Protein AF-A0A2S4KPF8-F1 (afdb_monomer_lite)

pLDDT: mean 85.07, std 16.48, range [40.19, 97.62]

Foldseek 3Di:
DVVLVVVLVVLVPPDDDDDDDDPVRVVVSVVLNVCSVPPPCSVVVVVCCVVPPCPPPCLVVLLVLLVDAALLAEDEAEPAAPPDDLVCCQVPRQVSNVHVRRYPYYYDHDYPCCVPVVVPVVVVVVCVSVVHDDDD

Structure (mmCIF, N/CA/C/O backbone):
data_AF-A0A2S4KPF8-F1
#
_entry.id   AF-A0A2S4KPF8-F1
#
loop_
_atom_site.group_PDB
_atom_site.id
_atom_site.type_symbol
_atom_site.label_atom_id
_atom_site.label_alt_id
_atom_site.label_comp_id
_atom_site.label_asym_id
_atom_site.label_entity_id
_atom_site.label_seq_id
_atom_site.pdbx_PDB_ins_code
_atom_site.Cartn_x
_atom_site.Cartn_y
_atom_site.Cartn_z
_atom_site.occupancy
_atom_site.B_iso_or_equiv
_atom_site.auth_seq_id
_atom_site.auth_comp_id
_atom_site.auth_asym_id
_atom_site.auth_atom_id
_atom_site.pdbx_PDB_model_num
ATOM 1 N N . ALA A 1 1 ? 19.888 -8.880 -26.106 1.00 48.59 1 ALA A N 1
ATOM 2 C CA . ALA A 1 1 ? 20.071 -7.485 -26.566 1.00 48.59 1 ALA A CA 1
ATOM 3 C C . ALA A 1 1 ? 18.739 -6.820 -26.931 1.00 48.59 1 ALA A C 1
ATOM 5 O O . ALA A 1 1 ? 18.345 -5.907 -26.226 1.00 48.59 1 ALA A O 1
ATOM 6 N N . ALA A 1 2 ? 17.996 -7.301 -27.939 1.00 40.19 2 ALA A N 1
ATOM 7 C CA . ALA A 1 2 ? 16.719 -6.686 -28.349 1.00 40.19 2 ALA A CA 1
ATOM 8 C C . ALA A 1 2 ? 15.603 -6.749 -27.279 1.00 40.19 2 ALA A C 1
ATOM 10 O O . ALA A 1 2 ? 14.916 -5.762 -27.056 1.00 40.19 2 ALA A O 1
ATOM 11 N N . VAL A 1 3 ? 15.479 -7.871 -26.558 1.00 43.03 3 VAL A N 1
ATOM 12 C CA . VAL A 1 3 ? 14.485 -8.042 -25.473 1.00 43.03 3 VAL A CA 1
ATOM 13 C C . VAL A 1 3 ? 14.761 -7.111 -24.280 1.00 43.03 3 VAL A C 1
ATOM 15 O O . VAL A 1 3 ? 13.841 -6.582 -23.670 1.00 43.03 3 VAL A O 1
ATOM 18 N N . VAL A 1 4 ? 16.041 -6.859 -23.993 1.00 48.62 4 VAL A N 1
ATOM 19 C CA . VAL A 1 4 ? 16.492 -5.949 -22.925 1.00 48.62 4 VAL A CA 1
ATOM 20 C C . VAL A 1 4 ? 16.193 -4.489 -23.281 1.00 48.62 4 VAL A C 1
ATOM 22 O O . VAL A 1 4 ? 15.737 -3.728 -22.434 1.00 48.62 4 VAL A O 1
ATOM 25 N N . ALA A 1 5 ? 16.391 -4.111 -24.548 1.00 45.50 5 ALA A N 1
ATOM 26 C CA . ALA A 1 5 ? 16.055 -2.777 -25.039 1.00 45.50 5 ALA A CA 1
ATOM 27 C C . ALA A 1 5 ? 14.536 -2.519 -25.047 1.00 45.50 5 ALA A C 1
ATOM 29 O O . ALA A 1 5 ? 14.109 -1.416 -24.718 1.00 45.50 5 ALA A O 1
ATOM 30 N N . ALA A 1 6 ? 13.727 -3.535 -25.362 1.00 47.78 6 ALA A N 1
ATOM 31 C CA . ALA A 1 6 ? 12.268 -3.438 -25.312 1.00 47.78 6 ALA A CA 1
ATOM 32 C C . ALA A 1 6 ? 11.754 -3.236 -23.874 1.00 47.78 6 ALA A C 1
ATOM 34 O O . ALA A 1 6 ? 11.024 -2.283 -23.618 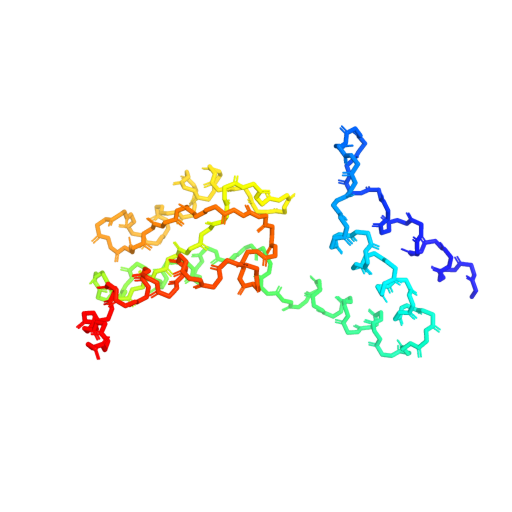1.00 47.78 6 ALA A O 1
ATOM 35 N N . ALA A 1 7 ? 12.229 -4.037 -22.913 1.00 47.78 7 ALA A N 1
ATOM 36 C CA . ALA A 1 7 ? 11.843 -3.907 -21.503 1.00 47.78 7 ALA A CA 1
ATOM 37 C C . ALA A 1 7 ? 12.217 -2.536 -20.896 1.00 47.78 7 ALA A C 1
ATOM 39 O O . ALA A 1 7 ? 11.464 -1.967 -20.110 1.00 47.78 7 ALA A O 1
ATOM 40 N N . ALA A 1 8 ? 13.363 -1.969 -21.289 1.00 48.56 8 ALA A N 1
ATOM 41 C CA . ALA A 1 8 ? 13.793 -0.642 -20.841 1.00 48.56 8 ALA A CA 1
ATOM 42 C C . ALA A 1 8 ? 12.945 0.511 -21.420 1.00 48.56 8 ALA A C 1
ATOM 44 O O . ALA A 1 8 ? 12.869 1.581 -20.807 1.00 48.56 8 ALA A O 1
ATOM 45 N N . SER A 1 9 ? 12.337 0.299 -22.594 1.00 46.53 9 SER A N 1
ATOM 46 C CA . SER A 1 9 ? 11.438 1.249 -23.256 1.00 46.53 9 SER A CA 1
ATOM 47 C C . SER A 1 9 ? 10.035 1.217 -22.646 1.00 46.53 9 SER A C 1
ATOM 49 O O . SER A 1 9 ? 9.451 2.276 -22.431 1.00 46.53 9 SER A O 1
ATOM 51 N N . GLU A 1 10 ? 9.518 0.033 -22.311 1.00 49.59 10 GLU A N 1
ATOM 52 C CA . GLU A 1 10 ? 8.183 -0.137 -21.713 1.00 49.59 10 GLU A CA 1
ATOM 53 C C . GLU A 1 10 ? 8.099 0.399 -20.277 1.00 49.59 10 GLU A C 1
ATOM 55 O O . GLU A 1 10 ? 7.073 0.944 -19.885 1.00 49.59 10 GLU A O 1
ATOM 60 N N . ALA A 1 11 ? 9.201 0.366 -19.518 1.00 50.19 11 ALA A N 1
ATOM 61 C CA . ALA A 1 11 ? 9.266 0.970 -18.182 1.00 50.19 11 ALA A CA 1
ATOM 62 C C . ALA A 1 11 ? 8.994 2.490 -18.171 1.00 50.19 11 ALA A C 1
ATOM 64 O O . ALA A 1 11 ? 8.730 3.062 -17.120 1.00 50.19 11 ALA A O 1
ATOM 65 N N . THR A 1 12 ? 9.077 3.154 -19.327 1.00 49.56 12 THR A N 1
ATOM 66 C CA . THR A 1 12 ? 8.914 4.610 -19.453 1.00 49.56 12 THR A CA 1
ATOM 67 C C . THR A 1 12 ? 7.481 5.064 -19.711 1.00 49.56 12 THR A C 1
ATOM 69 O O . THR A 1 12 ? 7.232 6.263 -19.636 1.00 49.56 12 THR A O 1
ATOM 72 N N . ASP A 1 13 ? 6.562 4.156 -20.044 1.00 47.75 13 ASP A N 1
ATOM 73 C CA . ASP A 1 13 ? 5.253 4.518 -20.603 1.00 47.75 13 ASP A CA 1
ATOM 74 C C . ASP A 1 13 ? 4.101 3.942 -19.773 1.00 47.75 13 ASP A C 1
ATOM 76 O O . ASP A 1 13 ? 3.226 3.233 -20.263 1.00 47.75 13 ASP A O 1
ATOM 80 N N . LEU A 1 14 ? 4.121 4.214 -18.465 1.00 51.56 14 LEU A N 1
ATOM 81 C CA . LEU A 1 14 ? 3.049 3.773 -17.568 1.00 51.56 14 LEU A CA 1
ATOM 82 C C . LEU A 1 14 ? 1.791 4.657 -17.666 1.00 51.56 14 LEU A C 1
ATOM 84 O O . LEU A 1 14 ? 0.732 4.228 -17.214 1.00 51.56 14 LEU A O 1
ATOM 88 N N . ARG A 1 15 ? 1.866 5.851 -18.285 1.00 47.00 15 ARG A N 1
ATOM 89 C CA . ARG A 1 15 ? 0.717 6.747 -18.538 1.00 47.00 15 ARG A CA 1
ATOM 90 C C . ARG A 1 15 ? 0.973 7.703 -19.724 1.00 47.00 15 ARG A C 1
ATOM 92 O O . ARG A 1 15 ? 1.728 8.666 -19.561 1.00 47.00 15 ARG A O 1
ATOM 99 N N . PRO A 1 16 ? 0.286 7.556 -20.872 1.00 41.41 16 PRO A N 1
ATOM 100 C CA . PRO A 1 16 ? 0.286 8.585 -21.908 1.00 41.41 16 PRO A CA 1
ATOM 101 C C . PRO A 1 16 ? -0.419 9.841 -21.369 1.00 41.41 16 PRO A C 1
ATOM 103 O O . PRO A 1 16 ? -1.635 9.842 -21.186 1.00 41.41 16 PRO A O 1
ATOM 106 N N . GLY A 1 17 ? 0.340 10.905 -21.087 1.00 51.09 17 GLY A N 1
ATOM 107 C CA . GLY A 1 17 ? -0.193 12.191 -20.611 1.00 51.09 17 GLY A CA 1
ATOM 108 C C . GLY A 1 17 ? -0.044 12.482 -19.113 1.00 51.09 17 GLY A C 1
ATOM 109 O O . GLY A 1 17 ? -0.653 13.439 -18.642 1.00 51.09 17 GLY A O 1
ATOM 110 N N . ALA A 1 18 ? 0.747 11.704 -18.366 1.00 53.69 18 ALA A N 1
ATOM 111 C CA . ALA A 1 18 ? 1.135 12.089 -17.008 1.00 53.69 18 ALA A CA 1
ATOM 112 C C . ALA A 1 18 ? 2.056 13.324 -17.006 1.00 53.69 18 ALA A C 1
ATOM 114 O O . ALA A 1 18 ? 2.815 13.552 -17.955 1.00 53.69 18 ALA A O 1
ATOM 115 N N . ASP A 1 19 ? 1.989 14.109 -15.926 1.00 59.50 19 ASP A N 1
ATOM 116 C CA . ASP A 1 19 ? 2.941 15.183 -15.649 1.00 59.50 19 ASP A CA 1
ATOM 117 C C . ASP A 1 19 ? 4.387 14.665 -15.686 1.00 59.50 19 ASP A C 1
ATOM 119 O O . ASP A 1 19 ? 4.654 13.468 -15.557 1.00 59.50 19 ASP A O 1
ATOM 123 N N . LYS A 1 20 ? 5.347 15.576 -15.898 1.00 60.91 20 LYS A N 1
ATOM 124 C CA . LYS A 1 20 ? 6.769 15.206 -15.920 1.00 60.91 20 LYS A CA 1
ATOM 125 C C . LYS A 1 20 ? 7.121 14.439 -14.638 1.00 60.91 20 LYS A C 1
ATOM 127 O O . LYS A 1 20 ? 6.792 14.942 -13.563 1.00 60.91 20 LYS A O 1
ATOM 132 N N . PRO A 1 21 ? 7.834 13.301 -14.743 1.00 65.12 21 PRO A N 1
ATOM 133 C CA . PRO A 1 21 ? 8.168 12.496 -13.580 1.00 65.12 21 PRO A CA 1
ATOM 134 C C . PRO A 1 21 ? 8.939 13.322 -12.553 1.00 65.12 21 PRO A C 1
ATOM 136 O O . PRO A 1 21 ? 9.793 14.148 -12.911 1.00 65.12 21 PRO A O 1
ATOM 139 N N . THR A 1 22 ? 8.646 13.099 -11.275 1.00 72.19 22 THR A N 1
ATOM 140 C CA . THR A 1 22 ? 9.363 13.752 -10.179 1.00 72.19 22 THR A CA 1
ATOM 141 C C . THR A 1 22 ? 10.856 13.385 -10.217 1.00 72.19 22 THR A C 1
ATOM 143 O O . THR A 1 22 ? 11.250 12.370 -10.802 1.00 72.19 22 THR A O 1
ATOM 146 N N . PRO A 1 23 ? 11.753 14.171 -9.588 1.00 78.19 23 PRO A N 1
ATOM 147 C CA . PRO A 1 23 ? 13.178 13.830 -9.551 1.00 78.19 23 PRO A CA 1
ATOM 148 C C . PRO A 1 23 ? 13.478 12.461 -8.921 1.00 78.19 23 PRO A C 1
ATOM 150 O O . PRO A 1 23 ? 14.511 11.857 -9.218 1.00 78.19 23 PRO A O 1
ATOM 153 N N . LEU A 1 24 ? 12.610 11.974 -8.028 1.00 76.00 24 LEU A N 1
ATOM 154 C CA . LEU A 1 24 ? 12.735 10.638 -7.456 1.00 76.00 24 LEU A CA 1
ATOM 155 C C . LEU A 1 24 ? 12.302 9.574 -8.468 1.00 76.00 24 LEU A C 1
ATOM 157 O O . LEU A 1 24 ? 13.109 8.698 -8.765 1.00 76.00 24 LEU A O 1
ATOM 161 N N . GLU A 1 25 ? 11.123 9.710 -9.078 1.00 73.12 25 GLU A N 1
ATOM 162 C CA . GLU A 1 25 ? 10.641 8.814 -10.143 1.00 73.12 25 GLU A CA 1
ATOM 163 C C . GLU A 1 25 ? 11.641 8.691 -11.298 1.00 73.12 25 GLU A C 1
ATOM 165 O O . GLU A 1 25 ? 11.962 7.586 -11.734 1.00 73.12 25 GLU A O 1
ATOM 170 N N . ALA A 1 26 ? 12.211 9.808 -11.759 1.00 81.12 26 ALA A N 1
ATOM 171 C CA . ALA A 1 26 ? 13.208 9.806 -12.826 1.00 81.12 26 ALA A CA 1
ATOM 172 C C . ALA A 1 26 ? 14.455 8.983 -12.455 1.00 81.12 26 ALA A C 1
ATOM 174 O O . ALA A 1 26 ? 14.952 8.205 -13.274 1.00 81.12 26 ALA A O 1
ATOM 175 N N . ARG A 1 27 ? 14.935 9.105 -11.208 1.00 83.38 27 ARG A N 1
ATOM 176 C CA . ARG A 1 27 ? 16.048 8.287 -10.704 1.00 83.38 27 ARG A CA 1
ATOM 177 C C . ARG A 1 27 ? 15.653 6.823 -10.571 1.00 83.38 27 ARG A C 1
ATOM 179 O O . ARG A 1 27 ? 16.446 5.963 -10.933 1.00 83.38 27 ARG A O 1
ATOM 186 N N . VAL A 1 28 ? 14.448 6.524 -10.087 1.00 83.25 28 VAL A N 1
ATOM 187 C CA . VAL A 1 28 ? 13.939 5.146 -9.996 1.00 83.25 28 VAL A CA 1
ATOM 188 C C . VAL A 1 28 ? 13.933 4.492 -11.378 1.00 83.25 28 VAL A C 1
ATOM 190 O O . VAL A 1 28 ? 14.467 3.395 -11.528 1.00 83.25 28 VAL A O 1
ATOM 193 N N . LEU A 1 29 ? 13.428 5.181 -12.404 1.00 83.31 29 LEU A N 1
ATOM 194 C CA . LEU A 1 29 ? 13.429 4.685 -13.784 1.00 83.31 29 LEU A CA 1
ATOM 195 C C . LEU A 1 29 ? 14.846 4.437 -14.317 1.00 83.31 29 LEU A C 1
ATOM 197 O O . LEU A 1 29 ? 15.098 3.414 -14.958 1.00 83.31 29 LEU A O 1
ATOM 201 N N . GLU A 1 30 ? 15.786 5.343 -14.044 1.00 88.56 30 GLU A N 1
ATOM 202 C CA . GLU A 1 30 ? 17.198 5.161 -14.395 1.00 88.56 30 GLU A CA 1
ATOM 203 C C . GLU A 1 30 ? 17.799 3.923 -13.708 1.00 88.56 30 GLU A C 1
ATOM 205 O O . GLU A 1 30 ? 18.420 3.089 -14.373 1.00 88.56 30 GLU A O 1
ATOM 210 N N . TYR A 1 31 ? 17.554 3.750 -12.406 1.00 89.31 31 TYR A N 1
ATOM 211 C CA . TYR A 1 31 ? 18.029 2.595 -11.643 1.00 89.31 31 TYR A CA 1
ATOM 212 C C . TYR A 1 31 ? 17.425 1.282 -12.134 1.00 89.31 31 TYR A C 1
ATOM 214 O O . TYR A 1 31 ? 18.163 0.318 -12.324 1.00 89.31 31 TYR A O 1
ATOM 222 N N . VAL A 1 32 ? 16.116 1.234 -12.398 1.00 88.75 32 VAL A N 1
ATOM 223 C CA . VAL A 1 32 ? 15.455 0.038 -12.942 1.00 88.75 32 VAL A CA 1
ATOM 224 C C . VAL A 1 32 ? 16.086 -0.350 -14.275 1.00 88.75 32 VAL A C 1
ATOM 226 O O . VAL A 1 32 ? 16.445 -1.511 -14.469 1.00 88.75 32 VAL A O 1
ATOM 229 N N . ARG A 1 33 ? 16.315 0.613 -15.177 1.00 90.62 33 ARG A N 1
ATOM 230 C CA . ARG A 1 33 ? 17.006 0.349 -16.450 1.00 90.62 33 ARG A CA 1
ATOM 231 C C . ARG A 1 33 ? 18.414 -0.192 -16.236 1.00 90.62 33 ARG A C 1
ATOM 233 O O . ARG A 1 33 ? 18.791 -1.168 -16.880 1.00 90.62 33 ARG A O 1
ATOM 240 N N . TRP A 1 34 ? 19.176 0.403 -15.323 1.00 93.62 34 TRP A N 1
ATOM 241 C CA . TRP A 1 34 ? 20.507 -0.089 -14.981 1.00 93.62 34 TRP A CA 1
ATOM 242 C C . TRP A 1 34 ? 20.455 -1.530 -14.448 1.00 93.62 34 TRP A C 1
ATOM 244 O O . TRP A 1 34 ? 21.221 -2.377 -14.905 1.00 93.62 34 TRP A O 1
ATOM 254 N N . MET A 1 35 ? 19.510 -1.852 -13.559 1.00 94.00 35 MET A N 1
ATOM 255 C CA . MET A 1 35 ? 19.324 -3.204 -13.017 1.00 94.00 35 MET A CA 1
ATOM 256 C C . MET A 1 35 ? 18.963 -4.216 -14.105 1.00 94.00 35 MET A C 1
ATOM 258 O O . MET A 1 35 ? 19.508 -5.314 -14.113 1.00 94.00 35 MET A O 1
ATOM 262 N N . VAL A 1 36 ? 18.107 -3.850 -15.063 1.00 92.69 36 VAL A N 1
ATOM 263 C CA . VAL A 1 36 ? 17.780 -4.715 -16.209 1.00 92.69 36 VAL A CA 1
ATOM 264 C C . VAL A 1 36 ? 19.031 -5.055 -17.029 1.00 92.69 36 VAL A C 1
ATOM 266 O O . VAL A 1 36 ? 19.158 -6.178 -17.513 1.00 92.69 36 VAL A O 1
ATOM 269 N N . VAL A 1 37 ? 19.961 -4.108 -17.190 1.00 93.75 37 VAL A N 1
ATOM 270 C CA . VAL A 1 37 ? 21.185 -4.307 -17.984 1.00 93.75 37 VAL A CA 1
ATOM 271 C C . VAL A 1 37 ? 22.276 -5.044 -17.202 1.00 93.75 37 VAL A C 1
ATOM 273 O O . VAL A 1 37 ? 23.002 -5.847 -17.788 1.00 93.75 37 VAL A O 1
ATOM 276 N N . HIS A 1 38 ? 22.413 -4.779 -15.903 1.00 93.94 38 HIS A N 1
ATOM 277 C CA . HIS A 1 38 ? 23.591 -5.178 -15.126 1.00 93.94 38 HIS A CA 1
ATOM 278 C C . HIS A 1 38 ? 23.324 -6.213 -14.032 1.00 93.94 38 HIS A C 1
ATOM 280 O O . HIS A 1 38 ? 24.268 -6.831 -13.545 1.00 93.94 38 HIS A O 1
ATOM 286 N N . HIS A 1 39 ? 22.069 -6.436 -13.649 1.00 94.50 39 HIS A N 1
ATOM 287 C CA . HIS A 1 39 ? 21.703 -7.401 -12.621 1.00 94.50 39 HIS A CA 1
ATOM 288 C C . HIS A 1 39 ? 20.950 -8.577 -13.251 1.00 94.50 39 HIS A C 1
ATOM 290 O O . HIS A 1 39 ? 19.726 -8.562 -13.369 1.00 94.50 39 HIS A O 1
ATOM 296 N N . GLU A 1 40 ? 21.682 -9.637 -13.605 1.00 94.06 40 GLU A N 1
ATOM 297 C CA . GLU A 1 40 ? 21.155 -10.828 -14.299 1.00 94.06 40 GLU A CA 1
ATOM 298 C C . GLU A 1 40 ? 19.891 -11.409 -13.637 1.00 94.06 40 GLU A C 1
ATOM 300 O O . GLU A 1 40 ? 18.937 -11.788 -14.314 1.00 94.06 40 GLU A O 1
ATOM 305 N N . GLY A 1 41 ? 19.837 -11.404 -12.301 1.00 95.44 41 GLY A N 1
ATOM 306 C CA . GLY A 1 41 ? 18.693 -11.912 -11.543 1.00 95.44 41 GLY A CA 1
ATOM 307 C C . GLY A 1 41 ? 17.468 -10.988 -11.483 1.00 95.44 41 GLY A C 1
ATOM 308 O O . GLY A 1 41 ? 16.442 -11.404 -10.955 1.00 95.44 41 GLY A O 1
ATOM 309 N N . PHE A 1 42 ? 17.539 -9.748 -11.981 1.00 94.94 42 PHE A N 1
ATOM 310 C CA . PHE A 1 42 ? 16.488 -8.749 -11.750 1.00 94.94 42 PHE A CA 1
ATOM 311 C C . PHE A 1 42 ? 15.204 -9.100 -12.499 1.00 94.94 42 PHE A C 1
ATOM 313 O O . PHE A 1 42 ? 14.152 -9.254 -11.885 1.00 94.94 42 PHE A O 1
ATOM 320 N N . VAL A 1 43 ? 15.299 -9.297 -13.816 1.00 93.56 43 VAL A N 1
ATOM 321 C CA . VAL A 1 43 ? 14.151 -9.660 -14.660 1.00 93.56 43 VAL A CA 1
ATOM 322 C C . VAL A 1 43 ? 13.473 -10.960 -14.201 1.00 93.56 43 VAL A C 1
ATOM 324 O O . VAL A 1 43 ? 12.253 -10.941 -14.031 1.00 93.56 43 VAL A O 1
ATOM 327 N N . PRO A 1 44 ? 14.185 -12.083 -13.958 1.00 95.75 44 PRO A N 1
ATOM 328 C CA . PRO A 1 44 ? 13.522 -13.304 -13.502 1.00 95.75 44 PRO A CA 1
ATOM 329 C C . PRO A 1 44 ? 12.881 -13.150 -12.117 1.00 95.75 44 PRO A C 1
ATOM 331 O O . PRO A 1 44 ? 11.778 -13.658 -11.916 1.00 95.75 44 PRO A O 1
ATOM 334 N N . ALA A 1 45 ? 13.504 -12.422 -11.182 1.00 93.81 45 ALA A N 1
ATOM 335 C CA . ALA A 1 45 ? 12.901 -12.153 -9.877 1.00 93.81 45 ALA A CA 1
ATOM 336 C C . ALA A 1 45 ? 11.636 -11.287 -10.003 1.00 93.81 45 ALA A C 1
ATOM 338 O O . ALA A 1 45 ? 10.597 -11.631 -9.441 1.00 93.81 45 ALA A O 1
ATOM 339 N N . PHE A 1 46 ? 11.687 -10.217 -10.798 1.00 90.75 46 PHE A N 1
ATOM 340 C CA . PHE A 1 46 ? 10.546 -9.337 -11.046 1.00 90.75 46 PHE A CA 1
ATOM 341 C C . PHE A 1 46 ? 9.374 -10.083 -11.701 1.00 90.75 46 PHE A C 1
ATOM 343 O O . PHE A 1 46 ? 8.242 -10.017 -11.223 1.00 90.75 46 PHE A O 1
ATOM 350 N N . MET A 1 47 ? 9.645 -10.879 -12.739 1.00 92.19 47 MET A N 1
ATOM 351 C CA . MET A 1 47 ? 8.626 -11.710 -13.391 1.00 92.19 47 MET A CA 1
ATOM 352 C C . MET A 1 47 ? 8.057 -12.780 -12.457 1.00 92.19 47 MET A C 1
ATOM 354 O O . MET A 1 47 ? 6.865 -13.085 -12.509 1.00 92.19 47 MET A O 1
ATOM 358 N N . SER A 1 48 ? 8.889 -13.340 -11.576 1.00 93.56 48 SER A N 1
ATOM 359 C CA . SER A 1 48 ? 8.429 -14.254 -10.531 1.00 93.56 48 SER A CA 1
ATOM 360 C C . SER A 1 48 ? 7.445 -13.563 -9.586 1.00 93.56 48 SER A C 1
ATOM 362 O O . SER A 1 48 ? 6.414 -14.150 -9.265 1.00 93.56 48 SER A O 1
ATOM 364 N N . CYS A 1 49 ? 7.705 -12.316 -9.180 1.00 91.06 49 CYS A N 1
ATOM 365 C CA . CYS A 1 49 ? 6.755 -11.539 -8.384 1.00 91.06 49 CYS A CA 1
ATOM 366 C C . CYS A 1 49 ? 5.432 -11.351 -9.129 1.00 91.06 49 CYS A C 1
ATOM 368 O O . CYS A 1 49 ? 4.394 -11.677 -8.575 1.00 91.06 49 CYS A O 1
ATOM 370 N N . ILE A 1 50 ? 5.442 -10.935 -10.397 1.00 87.50 50 ILE A N 1
ATOM 371 C CA . ILE A 1 50 ? 4.193 -10.778 -11.168 1.00 87.50 50 ILE A CA 1
ATOM 372 C C . ILE A 1 50 ? 3.389 -12.083 -11.210 1.00 87.50 50 ILE A C 1
ATOM 374 O O . ILE A 1 50 ? 2.169 -12.074 -11.073 1.00 87.50 50 ILE A O 1
ATOM 378 N N . ARG A 1 51 ? 4.068 -13.218 -11.395 1.00 87.88 51 ARG A N 1
ATOM 379 C CA . ARG A 1 51 ? 3.409 -14.514 -11.570 1.00 87.88 51 ARG A CA 1
ATOM 380 C C . ARG A 1 51 ? 2.908 -15.138 -10.270 1.00 87.88 51 ARG A C 1
ATOM 382 O O . ARG A 1 51 ? 1.905 -15.847 -10.298 1.00 87.88 51 ARG A O 1
ATOM 389 N N . PHE A 1 52 ? 3.644 -14.967 -9.176 1.00 89.06 52 PHE A N 1
ATOM 390 C CA . PHE A 1 52 ? 3.428 -15.728 -7.942 1.00 89.06 52 PHE A CA 1
ATOM 391 C C . PHE A 1 52 ? 3.106 -14.861 -6.725 1.00 89.06 52 PHE A C 1
ATOM 393 O O . PHE A 1 52 ? 2.692 -15.408 -5.701 1.00 89.06 52 PHE A O 1
ATOM 400 N N . ALA A 1 53 ? 3.290 -13.540 -6.796 1.00 88.44 53 ALA A N 1
ATOM 401 C CA . ALA A 1 53 ? 2.862 -12.661 -5.720 1.00 88.44 53 ALA A CA 1
ATOM 402 C C . ALA A 1 53 ? 1.326 -12.594 -5.677 1.00 88.44 53 ALA A C 1
ATOM 404 O O . ALA A 1 53 ? 0.660 -12.698 -6.710 1.00 88.44 53 ALA A O 1
ATOM 405 N N . PRO A 1 54 ? 0.748 -12.398 -4.483 1.00 85.38 54 PRO A N 1
ATOM 406 C CA . PRO A 1 54 ? -0.692 -12.266 -4.297 1.00 85.38 54 PRO A CA 1
ATOM 407 C C . PRO A 1 54 ? -1.200 -10.899 -4.796 1.00 85.38 54 PRO A C 1
ATOM 409 O O . PRO A 1 54 ? -1.608 -10.063 -3.993 1.00 85.38 54 PRO A O 1
ATOM 412 N N . LEU A 1 55 ? -1.144 -10.646 -6.107 1.00 81.44 55 LEU A N 1
ATOM 413 C CA . LEU A 1 55 ? -1.554 -9.371 -6.714 1.00 81.44 55 LEU A CA 1
ATOM 414 C C . LEU A 1 55 ? -3.066 -9.299 -6.972 1.00 81.44 55 LEU A C 1
ATOM 416 O O . LEU A 1 55 ? -3.672 -8.252 -6.778 1.00 81.44 55 LEU A O 1
ATOM 420 N N . THR A 1 56 ? -3.686 -10.408 -7.382 1.00 86.19 56 THR A N 1
ATOM 421 C CA . THR A 1 56 ? -5.107 -10.478 -7.771 1.00 86.19 56 THR A CA 1
ATOM 422 C C . THR A 1 56 ? -5.831 -11.599 -7.033 1.00 86.19 56 THR A C 1
ATOM 424 O O . THR A 1 56 ? -5.194 -12.501 -6.499 1.00 86.19 56 THR A O 1
ATOM 427 N N . GLU A 1 57 ? -7.168 -11.576 -7.022 1.00 89.38 57 GLU A N 1
ATOM 428 C CA . GLU A 1 57 ? -8.006 -12.629 -6.414 1.00 89.38 57 GLU A CA 1
ATOM 429 C C . GLU A 1 57 ? -7.762 -12.864 -4.909 1.00 89.38 57 GLU A C 1
ATOM 431 O O . GLU A 1 57 ? -8.022 -13.933 -4.357 1.00 89.38 57 GLU A O 1
ATOM 436 N N . GLN A 1 58 ? -7.320 -11.827 -4.194 1.00 92.06 58 GLN A N 1
ATOM 437 C CA . GLN A 1 58 ? -6.964 -11.919 -2.776 1.00 92.06 58 GLN A CA 1
ATOM 438 C C . GLN A 1 58 ? -8.126 -11.679 -1.800 1.00 92.06 58 GLN A C 1
ATOM 440 O O . GLN A 1 58 ? -7.888 -11.554 -0.596 1.00 92.06 58 GLN A O 1
ATOM 445 N N . HIS A 1 59 ? -9.375 -11.671 -2.271 1.00 94.88 59 HIS A N 1
ATOM 446 C CA . HIS A 1 59 ? -10.580 -11.428 -1.464 1.00 94.88 59 HIS A CA 1
ATOM 447 C C . HIS A 1 59 ? -10.624 -12.267 -0.177 1.00 94.88 59 HIS A C 1
ATOM 449 O O . HIS A 1 59 ? -10.874 -11.746 0.908 1.00 94.88 59 HIS A O 1
ATOM 455 N N . ALA A 1 60 ? -10.298 -13.562 -0.265 1.00 94.88 60 ALA A N 1
ATOM 456 C CA . ALA A 1 60 ? -10.276 -14.450 0.899 1.00 94.88 60 ALA A CA 1
ATOM 457 C C . ALA A 1 60 ? -9.239 -14.029 1.955 1.00 94.88 60 ALA A C 1
ATOM 459 O O . ALA A 1 60 ? -9.474 -14.187 3.152 1.00 94.88 60 ALA A O 1
ATOM 460 N N . SER A 1 61 ? -8.097 -13.483 1.529 1.00 93.88 61 SER A N 1
ATOM 461 C CA . SER A 1 61 ? -7.075 -12.952 2.437 1.00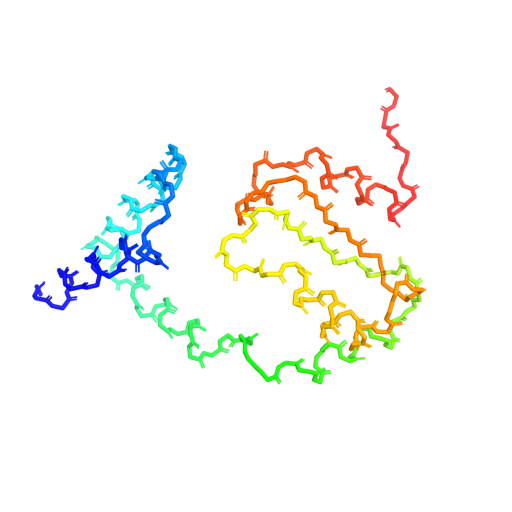 93.88 61 SER A CA 1
ATOM 462 C C . SER A 1 61 ? -7.550 -11.663 3.105 1.00 93.88 61 SER A C 1
ATOM 464 O O . SER A 1 61 ? -7.383 -11.513 4.313 1.00 93.88 61 SER A O 1
ATOM 466 N N . TRP A 1 62 ? -8.210 -10.779 2.353 1.00 94.69 62 TRP A N 1
ATOM 467 C CA . TRP A 1 62 ? -8.812 -9.551 2.879 1.00 94.69 62 TRP A CA 1
ATOM 468 C C . TRP A 1 62 ? -9.914 -9.838 3.903 1.00 94.69 62 TRP A C 1
ATOM 470 O O . TRP A 1 62 ? -9.908 -9.261 4.987 1.00 94.69 62 TRP A O 1
ATOM 480 N N . HIS A 1 63 ? -10.774 -10.823 3.645 1.00 95.69 63 HIS A N 1
ATOM 481 C CA . HIS A 1 63 ? -11.795 -11.250 4.605 1.00 95.69 63 HIS A CA 1
ATOM 482 C C . HIS A 1 63 ? -11.227 -11.771 5.926 1.00 95.69 63 HIS A C 1
ATOM 484 O O . HIS A 1 63 ? -11.870 -11.642 6.967 1.00 95.69 63 HIS A O 1
ATOM 490 N N . ARG A 1 64 ? -10.005 -12.318 5.941 1.00 95.56 64 ARG A N 1
ATOM 491 C CA . ARG A 1 64 ? -9.359 -12.704 7.207 1.00 95.56 64 ARG A CA 1
ATOM 492 C C . ARG A 1 64 ? -9.029 -11.492 8.077 1.00 95.56 64 ARG A C 1
ATOM 494 O O . ARG A 1 64 ? -8.976 -11.641 9.295 1.00 95.56 64 ARG A O 1
ATOM 501 N N . LEU A 1 65 ? -8.841 -10.309 7.488 1.00 94.62 65 LEU A N 1
ATOM 502 C CA . LEU A 1 65 ? -8.647 -9.064 8.236 1.00 94.62 65 LEU A CA 1
ATOM 503 C C . LEU A 1 65 ? -9.925 -8.667 8.984 1.00 94.62 65 LEU A C 1
ATOM 505 O O . LEU A 1 65 ? -9.835 -8.252 10.137 1.00 94.62 65 LEU A O 1
ATOM 509 N N . ALA A 1 66 ? -11.101 -8.904 8.390 1.00 95.38 66 ALA A N 1
ATOM 510 C CA . ALA A 1 66 ? -12.392 -8.665 9.040 1.00 95.38 66 ALA A CA 1
ATOM 511 C C . ALA A 1 66 ? -12.591 -9.494 10.323 1.00 95.38 66 ALA A C 1
ATOM 513 O O . ALA A 1 66 ? -13.305 -9.077 11.226 1.00 95.38 66 ALA A O 1
ATOM 514 N N . GLY A 1 67 ? -11.940 -10.658 10.428 1.00 95.44 67 GLY A N 1
ATOM 515 C CA . GLY A 1 67 ? -12.001 -11.517 11.616 1.00 95.44 67 GLY A CA 1
ATOM 516 C C . GLY A 1 67 ? -11.050 -11.122 12.752 1.00 95.44 67 GLY A C 1
ATOM 517 O O . GLY A 1 67 ? -11.052 -11.770 13.801 1.00 95.44 67 GLY A O 1
ATOM 518 N N . ARG A 1 68 ? -10.194 -10.110 12.563 1.00 96.06 68 ARG A N 1
ATOM 519 C CA . ARG A 1 68 ? -9.290 -9.624 13.616 1.00 96.06 68 ARG A CA 1
ATOM 520 C C . ARG A 1 68 ? -10.052 -8.761 14.618 1.00 96.06 68 ARG A C 1
ATOM 522 O O . ARG A 1 68 ? -11.138 -8.273 14.340 1.00 96.06 68 ARG A O 1
ATOM 529 N N . ARG A 1 69 ? -9.469 -8.557 15.806 1.00 96.00 69 ARG A N 1
ATOM 530 C CA . ARG A 1 69 ? -10.052 -7.630 16.788 1.00 96.00 69 ARG A CA 1
ATOM 531 C C . ARG A 1 69 ? -10.133 -6.221 16.171 1.00 96.00 69 ARG A C 1
ATOM 533 O O . ARG A 1 69 ? -9.106 -5.776 15.641 1.00 96.00 69 ARG A O 1
ATOM 540 N N . PRO A 1 70 ? -11.280 -5.526 16.273 1.00 96.00 70 PRO A N 1
ATOM 541 C CA . PRO A 1 70 ? -11.429 -4.174 15.748 1.00 96.00 70 PRO A CA 1
ATOM 542 C C . PRO A 1 70 ? -10.316 -3.237 16.220 1.00 96.00 70 PRO A C 1
ATOM 544 O O . PRO A 1 70 ? -9.877 -3.318 17.370 1.00 96.00 70 PRO A O 1
ATOM 547 N N . GLY A 1 71 ? -9.832 -2.379 15.324 1.00 93.12 71 GLY A N 1
ATOM 548 C CA . GLY A 1 71 ? -8.785 -1.398 15.621 1.00 93.12 71 GLY A CA 1
ATOM 549 C C . GLY A 1 71 ? -7.368 -1.972 15.740 1.00 93.12 71 GLY A C 1
ATOM 550 O O . GLY A 1 71 ? -6.451 -1.234 16.065 1.00 93.12 71 GLY A O 1
ATOM 551 N N . THR A 1 72 ? -7.148 -3.267 15.470 1.00 94.50 72 THR A N 1
ATOM 552 C CA . THR A 1 72 ? -5.802 -3.893 15.533 1.00 94.50 72 THR A CA 1
ATOM 553 C C . THR A 1 72 ? -5.119 -4.062 14.175 1.00 94.50 72 THR A C 1
ATOM 555 O O . THR A 1 72 ? -4.055 -4.683 14.077 1.00 94.50 72 THR A O 1
ATOM 558 N N . THR A 1 73 ? -5.742 -3.546 13.120 1.00 95.81 73 THR A N 1
ATOM 559 C CA . THR A 1 73 ? -5.234 -3.563 11.749 1.00 95.81 73 THR A CA 1
ATOM 560 C C . THR A 1 73 ? -5.414 -2.179 11.157 1.00 95.81 73 THR A C 1
ATOM 562 O O . THR A 1 73 ? -6.514 -1.632 11.217 1.00 95.81 73 THR A O 1
ATOM 565 N N . ALA A 1 74 ? -4.341 -1.645 10.579 1.00 96.19 74 ALA A N 1
ATOM 566 C CA . ALA A 1 74 ? -4.368 -0.404 9.825 1.00 96.19 74 ALA A CA 1
ATOM 567 C C . ALA A 1 74 ? -4.095 -0.668 8.342 1.00 96.19 74 ALA A C 1
ATOM 569 O O . ALA A 1 74 ? -3.284 -1.530 7.999 1.00 96.19 74 ALA A O 1
ATOM 570 N N . VAL A 1 75 ? -4.775 0.089 7.488 1.00 96.56 75 VAL A N 1
ATOM 571 C CA . VAL A 1 75 ? -4.517 0.197 6.053 1.00 96.56 75 VAL A CA 1
ATOM 572 C C . VAL A 1 75 ? -4.191 1.660 5.785 1.00 96.56 75 VAL A C 1
ATOM 574 O O . VAL A 1 75 ? -5.032 2.535 6.000 1.00 96.56 75 VAL A O 1
ATOM 577 N N . LEU A 1 76 ? -2.949 1.910 5.377 1.00 97.50 76 LEU A N 1
ATOM 578 C CA . LEU A 1 76 ? -2.439 3.238 5.051 1.00 97.50 76 LEU A CA 1
ATOM 579 C C . LEU A 1 76 ? -2.249 3.308 3.536 1.00 97.50 76 LEU A C 1
ATOM 581 O O . LEU A 1 76 ? -1.599 2.437 2.960 1.00 97.50 76 LEU A O 1
ATOM 585 N N . LEU A 1 77 ? -2.832 4.321 2.911 1.00 97.50 77 LEU A N 1
ATOM 586 C CA . LEU A 1 77 ? -2.795 4.565 1.471 1.00 97.50 77 LEU A CA 1
ATOM 587 C C . LEU A 1 77 ? -2.255 5.971 1.215 1.00 97.50 77 LEU A C 1
ATOM 589 O O . LEU A 1 77 ? -2.388 6.840 2.077 1.00 97.50 77 LEU A O 1
ATOM 593 N N . ALA A 1 78 ? -1.688 6.201 0.037 1.00 96.56 78 ALA A N 1
ATOM 594 C CA . ALA A 1 78 ? -1.268 7.529 -0.396 1.00 96.56 78 ALA A CA 1
ATOM 595 C C . ALA A 1 78 ? -2.374 8.216 -1.213 1.00 96.56 78 ALA A C 1
ATOM 597 O O . ALA A 1 78 ? -3.085 7.571 -1.980 1.00 96.56 78 ALA A O 1
ATOM 598 N N . GLU A 1 79 ? -2.518 9.530 -1.043 1.00 95.19 79 GLU A N 1
ATOM 599 C CA . GLU A 1 79 ? -3.499 10.357 -1.758 1.00 95.19 79 GLU A CA 1
ATOM 600 C C . GLU A 1 79 ? -3.230 10.405 -3.267 1.00 95.19 79 GLU A C 1
ATOM 602 O O . GLU A 1 79 ? -4.165 10.341 -4.062 1.00 95.19 79 GLU A O 1
ATOM 607 N N . ALA A 1 80 ? -1.959 10.507 -3.657 1.00 90.81 80 ALA A N 1
ATOM 608 C CA . ALA A 1 80 ? -1.534 10.666 -5.044 1.00 90.81 80 ALA A CA 1
ATOM 609 C C . ALA A 1 80 ? -0.806 9.422 -5.579 1.00 90.81 80 ALA A C 1
ATOM 611 O O . ALA A 1 80 ? 0.029 9.545 -6.473 1.00 90.81 80 ALA A O 1
ATOM 612 N N . ASP A 1 81 ? -1.091 8.238 -5.026 1.00 90.56 81 ASP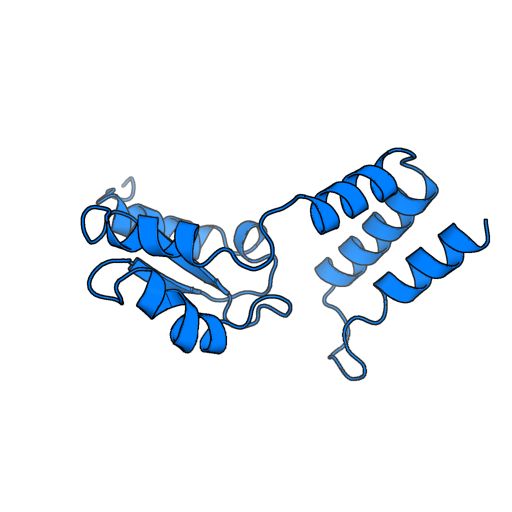 A N 1
ATOM 613 C CA . ASP A 1 81 ? -0.496 6.985 -5.495 1.00 90.56 81 ASP A CA 1
ATOM 614 C C . ASP A 1 81 ? -0.922 6.697 -6.945 1.00 90.56 81 ASP A C 1
ATOM 616 O O . ASP A 1 81 ? -2.099 6.590 -7.296 1.00 90.56 81 ASP A O 1
ATOM 620 N N . GLU A 1 82 ? 0.068 6.614 -7.825 1.00 86.00 82 GLU A N 1
ATOM 621 C CA . GLU A 1 82 ? -0.112 6.422 -9.252 1.00 86.00 82 GLU A CA 1
ATOM 622 C C . GLU A 1 82 ? -0.344 4.953 -9.656 1.00 86.00 82 GLU A C 1
ATOM 624 O O . GLU A 1 82 ? -0.709 4.680 -10.806 1.00 86.00 82 GLU A O 1
ATOM 629 N N . ILE A 1 83 ? -0.176 4.011 -8.726 1.00 87.56 83 ILE A N 1
ATOM 630 C CA . ILE A 1 83 ? -0.377 2.570 -8.921 1.00 87.56 83 ILE A CA 1
ATOM 631 C C . ILE A 1 83 ? -1.628 2.084 -8.173 1.00 87.56 83 ILE A C 1
ATOM 633 O O . ILE A 1 83 ? -2.383 1.272 -8.712 1.00 87.56 83 ILE A O 1
ATOM 637 N N . ILE A 1 84 ? -1.859 2.564 -6.949 1.00 90.62 84 ILE A N 1
ATOM 638 C CA . ILE A 1 84 ? -2.947 2.133 -6.063 1.00 90.62 84 ILE A CA 1
ATOM 639 C C . ILE A 1 84 ? -4.020 3.220 -5.956 1.00 90.62 84 ILE A C 1
ATOM 641 O O . ILE A 1 84 ? -3.812 4.269 -5.362 1.00 90.62 84 ILE A O 1
ATOM 645 N N . ASP A 1 85 ? -5.217 2.936 -6.466 1.00 92.94 85 ASP A N 1
ATOM 646 C CA . ASP A 1 85 ? -6.360 3.850 -6.376 1.00 92.94 85 ASP A CA 1
ATOM 647 C C . ASP A 1 85 ? -7.033 3.765 -4.994 1.00 92.94 85 ASP A C 1
ATOM 649 O O . ASP A 1 85 ? -7.747 2.807 -4.676 1.00 92.94 85 ASP A O 1
ATOM 653 N N . ALA A 1 86 ? -6.825 4.794 -4.171 1.00 95.56 86 ALA A N 1
ATOM 654 C CA . ALA A 1 86 ? -7.383 4.862 -2.825 1.00 95.56 86 ALA A CA 1
ATOM 655 C C . ALA A 1 86 ? -8.925 4.865 -2.799 1.00 95.56 86 ALA A C 1
ATOM 657 O O . ALA A 1 86 ? -9.517 4.280 -1.886 1.00 95.56 86 ALA A O 1
ATOM 658 N N . GLU A 1 87 ? -9.588 5.473 -3.787 1.00 96.00 87 GLU A N 1
ATOM 659 C CA . GLU A 1 87 ? -11.052 5.519 -3.865 1.00 96.00 87 GLU A CA 1
ATOM 660 C C . GLU A 1 87 ? -11.618 4.144 -4.231 1.00 96.00 87 GLU A C 1
ATOM 662 O O . GLU A 1 87 ? -12.580 3.673 -3.615 1.00 96.00 87 GLU A O 1
ATOM 667 N N . MET A 1 88 ? -10.993 3.453 -5.187 1.00 94.94 88 MET A N 1
ATOM 668 C CA . MET A 1 88 ? -11.351 2.073 -5.519 1.00 94.94 88 MET A CA 1
ATOM 669 C C . MET A 1 88 ? -11.180 1.149 -4.312 1.00 94.94 88 MET A C 1
ATOM 671 O O . MET A 1 88 ? -12.102 0.401 -3.980 1.00 94.94 88 MET A O 1
ATOM 675 N N . TYR A 1 89 ? -10.064 1.252 -3.587 1.00 95.25 89 TYR A N 1
ATOM 676 C CA . TYR A 1 89 ? -9.834 0.444 -2.389 1.00 95.25 89 TYR A CA 1
ATOM 677 C C . TYR A 1 89 ? -10.809 0.771 -1.253 1.00 95.25 89 TYR A C 1
ATOM 679 O O . TYR A 1 89 ? -11.233 -0.141 -0.542 1.00 95.25 89 TYR A O 1
ATOM 687 N N . ALA A 1 90 ? -11.214 2.030 -1.087 1.00 96.62 90 ALA A N 1
ATOM 688 C CA . ALA A 1 90 ? -12.245 2.399 -0.119 1.00 96.62 90 ALA A CA 1
ATOM 689 C C . ALA A 1 90 ? -13.622 1.830 -0.504 1.00 96.62 90 ALA A C 1
ATOM 691 O O . ALA A 1 90 ? -14.388 1.408 0.362 1.00 96.62 90 ALA A O 1
ATOM 692 N N . ARG A 1 91 ? -13.940 1.771 -1.800 1.00 97.19 91 ARG A N 1
ATOM 693 C CA . ARG A 1 91 ? -15.211 1.223 -2.293 1.00 97.19 91 ARG A CA 1
ATOM 694 C C . ARG A 1 91 ? -15.263 -0.303 -2.233 1.00 97.19 91 ARG A C 1
ATOM 696 O O . ARG A 1 91 ? -16.307 -0.856 -1.897 1.00 97.19 91 ARG A O 1
ATOM 703 N N . GLU A 1 92 ? -14.171 -0.980 -2.574 1.00 94.88 92 GLU A N 1
ATOM 704 C CA . GLU A 1 92 ? -14.161 -2.430 -2.813 1.00 94.88 92 GLU A CA 1
ATOM 705 C C . GLU A 1 92 ? -13.358 -3.204 -1.764 1.00 94.88 92 GLU A C 1
ATOM 707 O O . GLU A 1 92 ? -13.802 -4.252 -1.307 1.00 94.88 92 GLU A O 1
ATOM 712 N N . GLY A 1 93 ? -12.215 -2.681 -1.317 1.00 94.81 93 GLY A N 1
ATOM 713 C CA . GLY A 1 93 ? -11.338 -3.335 -0.341 1.00 94.81 93 GLY A CA 1
ATOM 714 C C . GLY A 1 93 ? -11.798 -3.175 1.110 1.00 94.81 93 GLY A C 1
ATOM 715 O O . GLY A 1 93 ? -11.852 -4.147 1.866 1.00 94.81 93 GLY A O 1
ATOM 716 N N . LEU A 1 94 ? -12.168 -1.959 1.515 1.00 97.44 94 LEU A N 1
ATOM 717 C CA . LEU A 1 94 ? -12.596 -1.652 2.884 1.00 97.44 94 LEU A CA 1
ATOM 718 C C . LEU A 1 94 ? -13.791 -2.512 3.355 1.00 97.44 94 LEU A C 1
ATOM 720 O O . LEU A 1 94 ? -13.720 -3.037 4.473 1.00 97.44 94 LEU A O 1
ATOM 724 N N . PRO A 1 95 ? -14.848 -2.757 2.547 1.00 97.50 95 PRO A N 1
ATOM 725 C CA . PRO A 1 95 ? -15.915 -3.681 2.935 1.00 97.50 95 PRO A CA 1
ATOM 726 C C . PRO A 1 95 ? -15.418 -5.108 3.198 1.00 97.50 95 PRO A C 1
ATOM 728 O O . PRO A 1 95 ? -15.877 -5.754 4.142 1.00 97.50 95 PRO A O 1
ATOM 731 N N . LEU A 1 96 ? -14.441 -5.597 2.425 1.00 97.00 96 LEU A N 1
ATOM 732 C CA . LEU A 1 96 ? -13.857 -6.930 2.625 1.00 97.00 96 LEU A CA 1
ATOM 733 C C . LEU A 1 96 ? -13.108 -7.025 3.958 1.00 97.00 96 LEU A C 1
ATOM 735 O O . LEU A 1 96 ? -13.110 -8.086 4.581 1.00 97.00 96 LEU A O 1
ATOM 739 N N . ALA A 1 97 ? -12.510 -5.917 4.404 1.00 96.62 97 ALA A N 1
ATOM 740 C CA . ALA A 1 97 ? -11.804 -5.796 5.677 1.00 96.62 97 ALA A CA 1
ATOM 741 C C . ALA A 1 97 ? -12.728 -5.527 6.888 1.00 96.62 97 ALA A C 1
ATOM 743 O O . ALA A 1 97 ? -12.243 -5.412 8.015 1.00 96.62 97 ALA A O 1
ATOM 744 N N . GLY A 1 98 ? -14.050 -5.467 6.689 1.00 96.38 98 GLY A N 1
ATOM 745 C CA . GLY A 1 98 ? -15.037 -5.267 7.757 1.00 96.38 98 GLY A CA 1
ATOM 746 C C . GLY A 1 98 ? -15.426 -3.806 8.015 1.00 96.38 98 GLY A C 1
ATOM 747 O O . GLY A 1 98 ? -16.109 -3.532 9.000 1.00 96.38 98 GLY A O 1
ATOM 748 N N . GLY A 1 99 ? -15.028 -2.875 7.142 1.00 97.00 99 GLY A N 1
ATOM 749 C CA . GLY A 1 99 ? -15.394 -1.458 7.235 1.00 97.00 99 GLY A CA 1
ATOM 750 C C . GLY A 1 99 ? -14.579 -0.649 8.252 1.00 97.00 99 GLY A C 1
ATOM 751 O O . GLY A 1 99 ? -13.736 -1.181 8.975 1.00 97.00 99 GLY A O 1
ATOM 752 N N . GLU A 1 100 ? -14.853 0.659 8.322 1.00 95.19 100 GLU A N 1
ATOM 753 C CA . GLU A 1 100 ? -14.093 1.618 9.154 1.00 95.19 100 GLU A CA 1
ATOM 754 C C . GLU A 1 100 ? -14.185 1.333 10.658 1.00 95.19 100 GLU A C 1
ATOM 756 O O . GLU A 1 100 ? -13.298 1.698 11.425 1.00 95.19 100 GLU A O 1
ATOM 761 N N . GLY A 1 101 ? -15.252 0.657 11.093 1.00 94.44 101 GLY A N 1
ATOM 762 C CA . GLY A 1 101 ? -15.396 0.227 12.483 1.00 94.44 101 GLY A CA 1
ATOM 763 C C . GLY A 1 101 ? -14.463 -0.925 12.865 1.00 94.44 101 GLY A C 1
ATOM 764 O O . GLY A 1 101 ? -14.239 -1.149 14.053 1.00 94.44 101 GLY A O 1
ATOM 765 N N . ASN A 1 102 ? -13.926 -1.660 11.886 1.00 96.88 102 ASN A N 1
ATOM 766 C CA . ASN A 1 102 ? -13.081 -2.826 12.125 1.00 96.88 102 ASN A CA 1
ATOM 767 C C . ASN A 1 102 ? -11.593 -2.552 11.866 1.00 96.88 102 ASN A C 1
ATOM 769 O O . ASN A 1 102 ? -10.743 -2.986 12.647 1.00 96.88 102 ASN A O 1
ATOM 773 N N . VAL A 1 103 ? -11.269 -1.815 10.802 1.00 96.56 103 VAL A N 1
ATOM 774 C CA . VAL A 1 103 ? -9.888 -1.467 10.436 1.00 96.56 103 VAL A CA 1
ATOM 775 C C . VAL A 1 103 ? -9.656 0.037 10.486 1.00 96.56 103 VAL A C 1
ATOM 777 O O . VAL A 1 103 ? -10.516 0.827 10.106 1.00 96.56 103 VAL A O 1
ATOM 780 N N . VAL A 1 104 ? -8.463 0.439 10.919 1.00 96.06 104 VAL A N 1
ATOM 781 C CA . VAL A 1 104 ? -8.034 1.838 10.853 1.00 96.06 104 VAL A CA 1
ATOM 782 C C . VAL A 1 104 ? -7.654 2.156 9.411 1.00 96.06 104 VAL A C 1
ATOM 784 O O . VAL A 1 104 ? -6.632 1.691 8.917 1.00 96.06 104 VAL A O 1
ATOM 787 N N . TRP A 1 105 ? -8.492 2.930 8.730 1.00 97.31 105 TRP A N 1
ATOM 788 C CA . TRP A 1 105 ? -8.295 3.306 7.331 1.00 97.31 105 TRP A CA 1
ATOM 789 C C . TRP A 1 105 ? -7.795 4.745 7.227 1.00 97.31 105 TRP A C 1
ATOM 791 O O . TRP A 1 105 ? -8.444 5.662 7.741 1.00 97.31 105 TRP A O 1
ATOM 801 N N . ARG A 1 106 ? -6.637 4.967 6.600 1.00 97.38 106 ARG A N 1
ATOM 802 C CA . ARG A 1 106 ? -6.054 6.307 6.442 1.00 97.38 106 ARG A CA 1
ATOM 803 C C . ARG A 1 106 ? -5.522 6.511 5.035 1.00 97.38 106 ARG A C 1
ATOM 805 O O . ARG A 1 106 ? -4.815 5.661 4.507 1.00 97.38 106 ARG A O 1
ATOM 812 N N . VAL A 1 107 ? -5.836 7.677 4.484 1.00 97.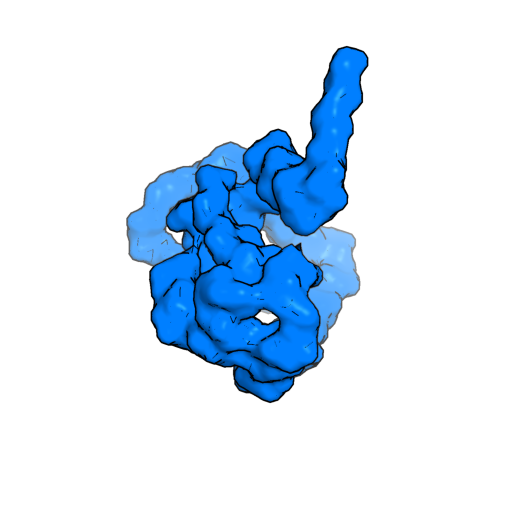62 107 VAL A N 1
ATOM 813 C CA . VAL A 1 107 ? -5.203 8.216 3.282 1.00 97.62 107 VAL A CA 1
ATOM 814 C C . VAL A 1 107 ? -4.267 9.327 3.744 1.00 97.62 107 VAL A C 1
ATOM 816 O O . VAL A 1 107 ? -4.688 10.219 4.481 1.00 97.62 107 VAL A O 1
ATOM 819 N N . LEU A 1 108 ? -2.994 9.221 3.385 1.00 97.12 108 LEU A N 1
ATOM 820 C CA . LEU A 1 108 ? -1.913 10.104 3.806 1.00 97.12 108 LEU A CA 1
ATOM 821 C C . LEU A 1 108 ? -1.344 10.862 2.596 1.00 97.12 108 LEU A C 1
ATOM 823 O O . LEU A 1 108 ? -1.462 10.379 1.468 1.00 97.12 108 LEU A O 1
ATOM 827 N N . PRO A 1 109 ? -0.701 12.025 2.802 1.00 94.31 109 PRO A N 1
ATOM 828 C CA . PRO A 1 109 ? -0.007 12.720 1.723 1.00 94.31 109 PRO A CA 1
ATOM 829 C C . PRO A 1 109 ? 1.119 11.859 1.137 1.00 94.31 109 PRO A C 1
ATOM 831 O O . PRO A 1 109 ? 1.822 11.171 1.879 1.00 94.31 109 PRO A O 1
ATOM 834 N N . GLY A 1 110 ? 1.312 11.944 -0.179 1.00 90.50 110 GLY A N 1
ATOM 835 C CA . GLY A 1 110 ? 2.406 11.286 -0.897 1.00 90.50 110 GLY A CA 1
ATOM 836 C C . GLY A 1 110 ? 1.948 10.536 -2.149 1.00 90.50 110 GLY A C 1
ATOM 837 O O . GLY A 1 110 ? 0.753 10.467 -2.437 1.00 90.50 110 GLY A O 1
ATOM 838 N N . SER A 1 111 ? 2.920 10.007 -2.892 1.00 90.94 111 SER A N 1
ATOM 839 C CA . SER A 1 111 ? 2.742 9.122 -4.053 1.00 90.94 111 SER A CA 1
ATOM 840 C C . SER A 1 111 ? 3.006 7.662 -3.658 1.00 90.94 111 SER A C 1
ATOM 842 O O . SER A 1 111 ? 3.074 7.346 -2.466 1.00 90.94 111 SER A O 1
ATOM 844 N N . HIS A 1 112 ? 3.189 6.753 -4.619 1.00 89.81 112 HIS A N 1
ATOM 845 C CA . HIS A 1 112 ? 3.454 5.340 -4.321 1.00 89.81 112 HIS A CA 1
ATOM 846 C C . HIS A 1 112 ? 4.665 5.107 -3.392 1.00 89.81 112 HIS A C 1
ATOM 848 O O . HIS A 1 112 ? 4.719 4.136 -2.635 1.00 89.81 112 HIS A O 1
ATOM 854 N N . ASP A 1 113 ? 5.634 6.025 -3.391 1.00 88.12 113 ASP A N 1
ATOM 855 C CA . ASP A 1 113 ? 6.829 5.953 -2.549 1.00 88.12 113 ASP A CA 1
ATOM 856 C C . ASP A 1 113 ? 6.652 6.504 -1.120 1.00 88.12 113 ASP A C 1
ATOM 858 O O . ASP A 1 113 ? 7.630 6.549 -0.363 1.00 88.12 113 ASP A O 1
ATOM 862 N N . PHE A 1 114 ? 5.434 6.890 -0.709 1.00 93.00 114 PHE A N 1
ATOM 863 C CA . PHE A 1 114 ? 5.189 7.588 0.563 1.00 93.00 114 PHE A CA 1
ATOM 864 C C . PHE A 1 114 ? 5.700 6.830 1.794 1.00 93.00 114 PHE A C 1
ATOM 866 O O . PHE A 1 114 ? 6.114 7.446 2.774 1.00 93.00 114 PHE A O 1
ATOM 873 N N . VAL A 1 115 ? 5.765 5.497 1.733 1.00 90.75 115 VAL A N 1
ATOM 874 C CA . VAL A 1 115 ? 6.338 4.658 2.800 1.00 90.75 115 VAL A CA 1
ATOM 875 C C . VAL A 1 115 ? 7.818 4.945 3.069 1.00 90.75 115 VAL A C 1
ATOM 877 O O . VAL A 1 115 ? 8.310 4.681 4.164 1.00 90.75 115 VAL A O 1
ATOM 880 N N . MET A 1 116 ? 8.529 5.494 2.084 1.00 87.06 116 MET A N 1
ATOM 881 C CA . MET A 1 116 ? 9.930 5.902 2.181 1.00 87.06 116 MET A CA 1
ATOM 882 C C . MET A 1 116 ? 10.087 7.414 2.370 1.00 87.06 116 MET A C 1
ATOM 884 O O . MET A 1 116 ? 11.070 7.847 2.970 1.00 87.06 116 MET A O 1
ATOM 888 N N . THR A 1 117 ? 9.158 8.218 1.848 1.00 87.69 117 THR A N 1
ATOM 889 C CA . THR A 1 117 ? 9.291 9.683 1.776 1.00 87.69 117 THR A CA 1
ATOM 890 C C . THR A 1 117 ? 8.490 10.436 2.844 1.00 87.69 117 THR A C 1
ATOM 892 O O . THR A 1 117 ? 8.867 11.549 3.202 1.00 87.69 117 THR A O 1
ATOM 895 N N . HIS A 1 118 ? 7.444 9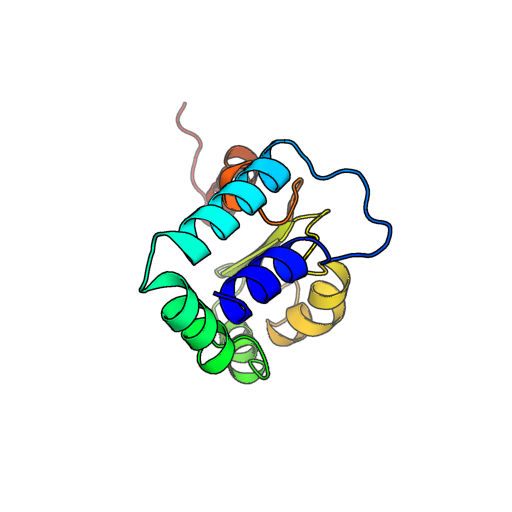.829 3.412 1.00 91.25 118 HIS A N 1
ATOM 896 C CA . HIS A 1 118 ? 6.500 10.441 4.360 1.00 91.25 118 HIS A CA 1
ATOM 897 C C . HIS A 1 118 ? 6.464 9.670 5.688 1.00 91.25 118 HIS A C 1
ATOM 899 O O . HIS A 1 118 ? 5.410 9.283 6.196 1.00 91.25 118 HIS A O 1
ATOM 905 N N . VAL A 1 119 ? 7.649 9.449 6.265 1.00 94.00 119 VAL A N 1
ATOM 906 C CA . VAL A 1 119 ? 7.820 8.659 7.495 1.00 94.00 119 VAL A CA 1
ATOM 907 C C . VAL A 1 119 ? 7.059 9.271 8.673 1.00 94.00 119 VAL A C 1
ATOM 909 O O . VAL A 1 119 ? 6.416 8.543 9.419 1.00 94.00 119 VAL A O 1
ATOM 912 N N . GLU A 1 120 ? 7.098 10.592 8.842 1.00 94.38 120 GLU A N 1
ATOM 913 C CA . GLU A 1 120 ? 6.511 11.254 10.016 1.00 94.38 120 GLU A CA 1
ATOM 914 C C . GLU A 1 120 ? 4.978 11.090 10.082 1.00 94.38 120 GLU A C 1
ATOM 916 O O . GLU A 1 120 ? 4.502 10.610 11.112 1.00 94.38 120 GLU A O 1
ATOM 921 N N . PRO A 1 121 ? 4.188 11.362 9.016 1.00 94.62 121 PRO A N 1
ATOM 922 C CA . PRO A 1 121 ? 2.754 11.055 9.014 1.00 94.62 121 PRO A CA 1
ATOM 923 C C . PRO A 1 121 ? 2.428 9.583 9.291 1.00 94.62 121 PRO A C 1
ATOM 925 O O . PRO A 1 121 ? 1.471 9.288 10.005 1.00 94.62 121 PRO A O 1
ATOM 928 N N . ILE A 1 122 ? 3.220 8.653 8.748 1.00 95.75 122 ILE A N 1
ATOM 929 C CA . ILE A 1 122 ? 3.022 7.213 8.965 1.00 95.75 122 ILE A CA 1
ATOM 930 C C . ILE A 1 122 ? 3.261 6.860 10.433 1.00 95.75 122 ILE A C 1
ATOM 932 O O . ILE A 1 122 ? 2.432 6.190 11.047 1.00 95.75 122 ILE A O 1
ATOM 936 N N . MET A 1 123 ? 4.375 7.322 11.002 1.00 94.81 123 MET A N 1
ATOM 937 C CA . MET A 1 123 ? 4.717 7.074 12.400 1.00 94.81 123 MET A CA 1
ATOM 938 C C . MET A 1 123 ? 3.681 7.680 13.344 1.00 94.81 123 MET A C 1
ATOM 940 O O . MET A 1 123 ? 3.304 7.028 14.309 1.00 94.81 123 MET A O 1
ATOM 944 N N . ASP A 1 124 ? 3.139 8.856 13.028 1.00 94.38 124 ASP A N 1
ATOM 945 C CA . ASP A 1 124 ? 2.064 9.468 13.810 1.00 94.38 124 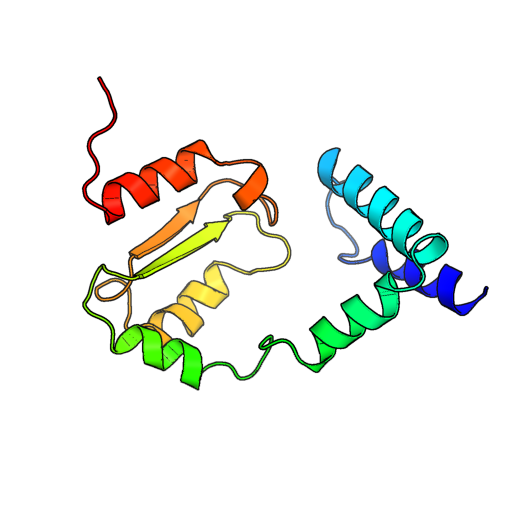ASP A CA 1
ATOM 946 C C . ASP A 1 124 ? 0.784 8.613 13.834 1.00 94.38 124 ASP A C 1
ATOM 948 O O . ASP A 1 124 ? 0.142 8.504 14.881 1.00 94.38 124 ASP A O 1
ATOM 952 N N . GLU A 1 125 ? 0.393 7.987 12.718 1.00 95.00 125 GLU A N 1
ATOM 953 C CA . GLU A 1 125 ? -0.752 7.062 12.708 1.00 95.00 125 GLU A CA 1
ATOM 954 C C . GLU A 1 125 ? -0.451 5.755 13.451 1.00 95.00 125 GLU A C 1
ATOM 956 O O . GLU A 1 125 ? -1.324 5.232 14.149 1.00 95.00 125 GLU A O 1
ATOM 961 N N . LEU A 1 126 ? 0.773 5.230 13.343 1.00 94.56 126 LEU A N 1
ATOM 962 C CA . LEU A 1 126 ? 1.189 4.023 14.063 1.00 94.56 126 LEU A CA 1
ATOM 963 C C . LEU A 1 126 ? 1.255 4.253 15.577 1.00 94.56 126 LEU A C 1
ATOM 965 O O . LEU A 1 126 ? 0.754 3.424 16.336 1.00 94.56 126 LEU A O 1
ATOM 969 N N . ASP A 1 127 ? 1.789 5.393 16.015 1.00 94.75 127 ASP A N 1
ATOM 970 C CA . ASP A 1 127 ? 1.825 5.779 17.424 1.00 94.75 127 ASP A CA 1
ATOM 971 C C . ASP A 1 127 ? 0.405 5.853 18.000 1.00 94.75 127 ASP A C 1
ATOM 973 O O . ASP A 1 127 ? 0.143 5.311 19.074 1.00 94.75 127 ASP A O 1
ATOM 977 N N . ARG A 1 128 ? -0.547 6.450 17.265 1.00 92.69 128 ARG A N 1
ATOM 978 C CA . ARG A 1 128 ? -1.966 6.479 17.669 1.00 92.69 128 ARG A CA 1
ATOM 979 C C . ARG A 1 128 ? -2.577 5.084 17.730 1.00 92.69 128 ARG A C 1
ATOM 981 O O . ARG A 1 128 ? -3.312 4.790 18.668 1.00 92.69 128 ARG A O 1
ATOM 988 N N . LEU A 1 129 ? -2.293 4.233 16.745 1.00 92.69 129 LEU A N 1
ATOM 989 C CA . LEU A 1 129 ? -2.800 2.859 16.692 1.00 92.69 129 LEU A CA 1
ATOM 990 C C . LEU A 1 129 ? -2.310 2.023 17.883 1.00 92.69 129 LEU A C 1
ATOM 992 O O . LEU A 1 129 ? -3.058 1.204 18.415 1.00 92.69 129 LEU A O 1
ATOM 996 N N . TRP A 1 130 ? -1.055 2.212 18.286 1.00 93.12 130 TRP A N 1
ATOM 997 C CA . TRP A 1 130 ? -0.425 1.477 19.382 1.00 93.12 130 TRP A CA 1
ATOM 998 C C . TRP A 1 130 ? -0.559 2.152 20.748 1.00 93.12 130 TRP A C 1
ATOM 1000 O O . TRP A 1 130 ? -0.020 1.627 21.722 1.00 93.12 130 TRP A O 1
ATOM 1010 N N . ASP A 1 131 ? -1.278 3.276 20.830 1.00 91.69 131 ASP A N 1
ATOM 1011 C CA . ASP A 1 131 ? -1.395 4.102 22.039 1.00 91.69 131 ASP A CA 1
ATOM 1012 C C . ASP A 1 131 ? -0.014 4.460 22.631 1.00 91.69 131 ASP A C 1
ATOM 1014 O O . ASP A 1 131 ? 0.221 4.454 23.844 1.00 91.69 131 ASP A O 1
ATOM 1018 N N . MET A 1 132 ? 0.950 4.733 21.747 1.00 90.56 132 MET A N 1
ATOM 1019 C CA . MET A 1 132 ? 2.296 5.133 22.127 1.00 90.56 132 MET A CA 1
ATOM 1020 C C . MET A 1 132 ? 2.334 6.621 22.464 1.00 90.56 132 MET A C 1
ATOM 1022 O O . MET A 1 132 ? 1.819 7.479 21.748 1.00 90.56 132 MET A O 1
ATOM 1026 N N . LYS A 1 133 ? 2.997 6.946 23.575 1.00 79.31 133 LYS A N 1
ATOM 1027 C CA . LYS A 1 133 ? 3.281 8.333 23.942 1.00 79.31 133 LYS A CA 1
ATOM 1028 C C . LYS A 1 133 ? 4.519 8.795 23.188 1.00 79.31 133 LYS A C 1
ATOM 1030 O O . LYS A 1 133 ? 5.557 8.139 23.285 1.00 79.31 133 LYS A O 1
ATOM 1035 N N . LYS A 1 134 ? 4.436 9.947 22.513 1.00 70.19 134 LYS A N 1
ATOM 1036 C CA . LYS A 1 134 ? 5.628 10.598 21.959 1.00 70.19 134 LYS A CA 1
ATOM 1037 C C . LYS A 1 134 ? 6.636 10.839 23.093 1.00 70.19 134 LYS A C 1
ATOM 1039 O O . LYS A 1 134 ? 6.226 11.328 24.152 1.00 70.19 134 LYS A O 1
ATOM 1044 N N . PRO A 1 135 ? 7.915 10.469 22.917 1.00 65.31 135 PRO A N 1
ATOM 1045 C CA . PRO A 1 135 ? 8.936 10.767 23.908 1.00 65.31 135 PRO A CA 1
ATOM 1046 C C . PRO A 1 135 ? 9.016 12.285 24.104 1.00 65.31 135 PRO A C 1
ATOM 1048 O O . PRO A 1 135 ? 9.012 13.040 23.132 1.00 65.31 135 PRO A O 1
ATOM 1051 N N . SER A 1 136 ? 9.003 12.703 25.371 1.00 60.66 136 SER A N 1
ATOM 1052 C CA . SER A 1 136 ? 9.125 14.100 25.805 1.00 60.66 136 SER A CA 1
ATOM 1053 C C . SER A 1 136 ? 10.504 14.676 25.533 1.00 60.66 136 SER A C 1
ATOM 1055 O O . SER A 1 136 ? 11.471 13.917 25.784 1.00 60.66 136 SER A O 1
#

Organism: NCBI:txid94208

Sequence (136 aa):
AAVVAAAASEATDLRPGADKPTPLEARVLEYVRWMVVHHEGFVPAFMSCIRFAPLTEQHASWHRLAGRRPGTTAVLLAEADEIIDAEMYAREGLPLAGGEGNVVWRVLPGSHDFVMTHVEPIMDELDRLWDMKKPS

Secondary structure (DSSP, 8-state):
-HHHHHHHHHTT-S-TTPPPPPHHHHHHHHHHHHHHHH-TTHHHHHHHHHHHSS-S--HHHHHHHHTSPTTS-EEEEETT-SSS-HHHIIIIIHHHTT-TTTSEEEEESS-TTHHHH-HHHHHHHHHHHTTPPPP-

Radius of gyration: 18.42 Å; chains: 1; bounding box: 40×31×54 Å